Protein AF-A0A957ASY5-F1 (afdb_monomer)

Structure (mmCIF, N/CA/C/O backbone):
data_AF-A0A957ASY5-F1
#
_entry.id   AF-A0A957ASY5-F1
#
loop_
_atom_site.group_PDB
_atom_site.id
_atom_site.type_symbol
_atom_site.label_atom_id
_atom_site.label_alt_id
_atom_site.label_comp_id
_atom_site.label_asym_id
_atom_site.label_entity_id
_atom_site.label_seq_id
_atom_site.pdbx_PDB_ins_code
_atom_site.Cartn_x
_atom_site.Cartn_y
_atom_site.Cartn_z
_atom_site.occupancy
_atom_site.B_iso_or_equiv
_atom_site.auth_seq_id
_atom_site.auth_comp_id
_atom_site.auth_asym_id
_atom_site.auth_atom_id
_atom_site.pdbx_PDB_model_num
ATOM 1 N N . MET A 1 1 ? 11.772 -14.489 -46.708 1.00 61.56 1 MET A N 1
ATOM 2 C CA . MET A 1 1 ? 10.499 -14.134 -46.040 1.00 61.56 1 MET A CA 1
ATOM 3 C C . MET A 1 1 ? 10.374 -15.019 -44.809 1.00 61.56 1 MET A C 1
ATOM 5 O O . MET A 1 1 ? 10.200 -16.211 -44.987 1.00 61.56 1 MET A O 1
ATOM 9 N N . ALA A 1 2 ? 10.566 -14.486 -43.597 1.00 57.38 2 ALA A N 1
ATOM 10 C CA . ALA A 1 2 ? 10.446 -15.280 -42.366 1.00 57.38 2 ALA A CA 1
ATOM 11 C C . ALA A 1 2 ? 8.994 -15.742 -42.157 1.00 57.38 2 ALA A C 1
ATOM 13 O O . ALA A 1 2 ? 8.073 -14.936 -42.342 1.00 57.38 2 ALA A O 1
ATOM 14 N N . GLU A 1 3 ? 8.806 -17.009 -41.783 1.00 71.19 3 GLU A N 1
ATOM 15 C CA . GLU A 1 3 ? 7.491 -17.612 -41.55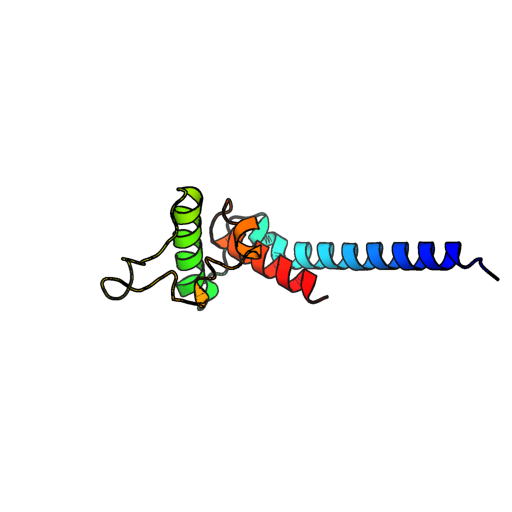1 1.00 71.19 3 GLU A CA 1
ATOM 16 C C . GLU A 1 3 ? 6.699 -16.856 -40.460 1.00 71.19 3 GLU A C 1
ATOM 18 O O . GLU A 1 3 ? 7.293 -16.319 -39.516 1.00 71.19 3 GLU A O 1
ATOM 23 N N . PRO A 1 4 ? 5.351 -16.846 -40.510 1.00 72.44 4 PRO A N 1
ATOM 24 C CA . PRO A 1 4 ? 4.508 -16.168 -39.518 1.00 72.44 4 PRO A CA 1
ATOM 25 C C . PRO A 1 4 ? 4.846 -16.531 -38.060 1.00 72.44 4 PRO A C 1
ATOM 27 O O . PRO A 1 4 ? 4.810 -15.670 -37.181 1.00 72.44 4 PRO A O 1
ATOM 30 N N . ARG A 1 5 ? 5.250 -17.785 -37.807 1.00 71.75 5 ARG A N 1
ATOM 31 C CA . ARG A 1 5 ? 5.647 -18.289 -36.480 1.00 71.75 5 ARG A CA 1
ATOM 32 C C . ARG A 1 5 ? 6.935 -17.655 -35.943 1.00 71.75 5 ARG A C 1
ATOM 34 O O . ARG A 1 5 ? 7.026 -17.395 -34.742 1.00 71.75 5 ARG A O 1
ATOM 41 N N . GLU A 1 6 ? 7.908 -17.362 -36.805 1.00 69.62 6 GLU A N 1
ATOM 42 C CA . GLU A 1 6 ? 9.171 -16.727 -36.403 1.00 69.62 6 GLU A CA 1
ATOM 43 C C . GLU A 1 6 ? 8.967 -15.261 -36.016 1.00 69.62 6 GLU A C 1
ATOM 45 O O . GLU A 1 6 ? 9.523 -14.798 -35.018 1.00 69.62 6 GLU A O 1
ATOM 50 N N . ARG A 1 7 ? 8.083 -14.550 -36.730 1.00 70.44 7 ARG A N 1
ATOM 51 C CA . ARG A 1 7 ? 7.701 -13.167 -36.400 1.00 70.44 7 ARG A CA 1
ATOM 52 C C . ARG A 1 7 ? 7.009 -13.074 -35.040 1.00 70.44 7 ARG A C 1
ATOM 54 O O . ARG A 1 7 ? 7.338 -12.194 -34.246 1.00 70.44 7 ARG A O 1
ATOM 61 N N . THR A 1 8 ? 6.103 -14.005 -34.727 1.00 73.69 8 THR A N 1
ATOM 62 C CA . THR A 1 8 ? 5.442 -14.060 -33.411 1.00 73.69 8 THR A CA 1
ATOM 63 C C . THR A 1 8 ? 6.434 -14.351 -32.283 1.00 73.69 8 THR A C 1
ATOM 65 O O . THR A 1 8 ? 6.326 -13.769 -31.204 1.00 73.69 8 THR A O 1
ATOM 68 N N . ARG A 1 9 ? 7.423 -15.225 -32.512 1.00 73.06 9 ARG A N 1
ATOM 69 C CA . ARG A 1 9 ? 8.452 -15.550 -31.513 1.00 73.06 9 ARG A CA 1
ATOM 70 C C . ARG A 1 9 ? 9.389 -14.370 -31.248 1.00 73.06 9 ARG A C 1
ATOM 72 O O . ARG A 1 9 ? 9.646 -14.067 -30.087 1.00 73.06 9 ARG A O 1
ATOM 79 N N . ALA A 1 10 ? 9.842 -13.683 -32.297 1.00 72.56 10 ALA A N 1
ATOM 80 C CA . ALA A 1 10 ? 10.682 -12.491 -32.180 1.00 72.56 10 ALA A CA 1
ATOM 81 C C . ALA A 1 10 ? 9.957 -11.332 -31.469 1.00 72.56 10 ALA A C 1
ATOM 83 O O . ALA A 1 10 ? 10.529 -10.707 -30.578 1.00 72.56 10 ALA A O 1
ATOM 84 N N . ALA A 1 11 ? 8.676 -11.098 -31.780 1.00 74.94 11 ALA A N 1
ATOM 85 C CA . ALA A 1 11 ? 7.867 -10.081 -31.104 1.00 74.94 11 ALA A CA 1
ATOM 86 C C . ALA A 1 11 ? 7.667 -10.387 -29.607 1.00 74.94 11 ALA A C 1
ATOM 88 O O . ALA A 1 11 ? 7.782 -9.498 -28.765 1.00 74.94 11 ALA A O 1
ATOM 89 N N . ARG A 1 12 ? 7.432 -11.661 -29.256 1.00 80.50 12 ARG A N 1
ATOM 90 C CA . ARG A 1 12 ? 7.343 -12.107 -27.854 1.00 80.50 12 ARG A CA 1
ATOM 91 C C . ARG A 1 12 ? 8.667 -11.944 -27.110 1.00 80.50 12 ARG A C 1
ATOM 93 O O . ARG A 1 12 ? 8.659 -11.481 -25.976 1.00 80.50 12 ARG A O 1
ATOM 100 N N . ALA A 1 13 ? 9.789 -12.285 -27.745 1.00 83.12 13 ALA A N 1
ATOM 101 C CA . ALA A 1 13 ? 11.114 -12.096 -27.159 1.00 83.12 13 ALA A CA 1
ATOM 102 C C . ALA A 1 13 ? 11.410 -10.610 -26.890 1.00 83.12 13 ALA A C 1
ATOM 104 O O . ALA A 1 13 ? 11.860 -10.271 -25.799 1.00 83.12 13 ALA A O 1
ATOM 105 N N . GLY A 1 14 ? 11.075 -9.719 -27.831 1.00 87.44 14 GLY A N 1
ATOM 106 C CA . GLY A 1 14 ? 11.182 -8.270 -27.636 1.00 87.44 14 GLY A CA 1
ATOM 107 C C . GLY A 1 14 ? 10.329 -7.764 -26.469 1.00 87.44 14 GLY A C 1
ATOM 108 O O . GLY A 1 14 ? 10.825 -7.028 -25.622 1.00 87.44 14 GLY A O 1
ATOM 109 N N . GLY A 1 15 ? 9.077 -8.222 -26.366 1.00 88.56 15 GLY A N 1
ATOM 110 C CA . GLY A 1 15 ? 8.188 -7.856 -25.258 1.00 88.56 15 GLY A CA 1
ATOM 111 C C . GLY A 1 15 ? 8.715 -8.280 -23.883 1.00 88.56 15 GLY A C 1
ATOM 112 O O . GLY A 1 15 ? 8.647 -7.504 -22.933 1.00 88.56 15 GLY A O 1
ATOM 113 N N . VAL A 1 16 ? 9.305 -9.475 -23.776 1.00 91.69 16 VAL A N 1
ATOM 114 C CA . VAL A 1 16 ? 9.924 -9.950 -22.525 1.00 91.69 16 VAL A CA 1
ATOM 115 C C . VAL A 1 16 ? 11.130 -9.094 -22.137 1.00 91.69 16 VAL A C 1
ATOM 117 O O . VAL A 1 16 ? 11.286 -8.765 -20.963 1.00 91.69 16 VAL A O 1
ATOM 120 N N . LEU A 1 17 ? 11.963 -8.700 -23.105 1.00 92.94 17 LEU A N 1
ATOM 121 C CA . LEU A 1 17 ? 13.119 -7.837 -22.846 1.00 92.94 17 LEU A CA 1
ATOM 122 C C . LEU A 1 17 ? 12.696 -6.454 -22.344 1.00 92.94 17 LEU A C 1
ATOM 124 O O . LEU A 1 17 ? 13.266 -5.968 -21.371 1.00 92.94 17 LEU A O 1
ATOM 128 N N . VAL A 1 18 ? 11.676 -5.851 -22.962 1.00 92.44 18 VAL A N 1
ATOM 129 C CA . VAL A 1 18 ? 11.12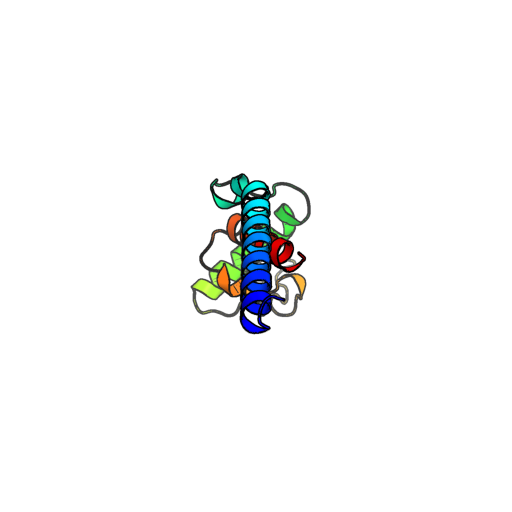9 -4.559 -22.520 1.00 92.44 18 VAL A CA 1
ATOM 130 C C . VAL A 1 18 ? 10.551 -4.681 -21.113 1.00 92.44 18 VAL A C 1
ATOM 132 O O . VAL A 1 18 ? 10.943 -3.927 -20.228 1.00 92.44 18 VAL A O 1
ATOM 135 N N . ALA A 1 19 ? 9.698 -5.679 -20.863 1.00 92.19 19 ALA A N 1
ATOM 136 C CA . ALA A 1 19 ? 9.128 -5.903 -19.537 1.00 92.19 19 ALA A CA 1
ATOM 137 C C . ALA A 1 19 ? 10.217 -6.100 -18.467 1.00 92.19 19 ALA A C 1
ATOM 139 O O . ALA A 1 19 ? 10.125 -5.525 -17.383 1.00 92.19 19 ALA A O 1
ATOM 140 N N . GLY A 1 20 ? 11.269 -6.864 -18.782 1.00 93.12 20 GLY A N 1
ATOM 141 C CA . GLY A 1 20 ? 12.418 -7.071 -17.901 1.00 93.12 20 GLY A CA 1
ATOM 142 C C . GLY A 1 20 ? 13.212 -5.790 -17.636 1.00 93.12 20 GLY A C 1
ATOM 143 O O . GLY A 1 20 ? 13.576 -5.523 -16.490 1.00 93.12 20 GLY A O 1
ATOM 144 N N . ALA A 1 21 ? 13.432 -4.964 -18.661 1.00 92.94 21 ALA A N 1
ATOM 145 C CA . ALA A 1 21 ? 14.087 -3.667 -18.515 1.00 92.94 21 ALA A CA 1
ATOM 146 C C . ALA A 1 21 ? 13.285 -2.719 -17.607 1.00 92.94 21 ALA A C 1
ATOM 148 O O . ALA A 1 21 ? 13.873 -2.042 -16.765 1.00 92.94 21 ALA A O 1
ATOM 149 N N . LEU A 1 22 ? 11.952 -2.724 -17.710 1.00 94.06 22 LEU A N 1
ATOM 150 C CA . LEU A 1 22 ? 11.075 -1.931 -16.844 1.00 94.06 22 LEU A CA 1
ATOM 151 C C . LEU A 1 22 ? 11.103 -2.408 -15.393 1.00 94.06 22 LEU A C 1
ATOM 153 O O . LEU A 1 22 ? 11.194 -1.586 -14.483 1.00 94.06 22 LEU A O 1
ATOM 157 N N . VAL A 1 23 ? 11.087 -3.727 -15.154 1.00 94.00 23 VAL A N 1
ATOM 158 C CA . VAL A 1 23 ? 11.265 -4.270 -13.795 1.00 94.00 23 VAL A CA 1
ATOM 159 C C . VAL A 1 23 ? 12.599 -3.804 -13.221 1.00 94.00 23 VAL A C 1
ATOM 161 O O . VAL A 1 23 ? 12.648 -3.325 -12.089 1.00 94.00 23 VAL A O 1
ATOM 164 N N . LEU A 1 24 ? 13.680 -3.908 -14.000 1.00 93.81 24 LEU A N 1
ATOM 165 C CA . LEU A 1 24 ? 15.002 -3.469 -13.564 1.00 93.81 24 LEU A CA 1
ATOM 166 C C . LEU A 1 24 ? 15.018 -1.969 -13.250 1.00 93.81 24 LEU A C 1
ATOM 168 O O . LEU A 1 24 ? 15.544 -1.583 -12.211 1.00 93.81 24 LEU A O 1
ATOM 172 N N . ALA A 1 25 ? 14.408 -1.134 -14.093 1.00 93.38 25 ALA A N 1
ATOM 173 C CA . ALA A 1 25 ? 14.298 0.302 -13.855 1.00 93.38 25 ALA A CA 1
ATOM 174 C C . ALA A 1 25 ? 13.553 0.606 -12.545 1.00 93.38 25 ALA A C 1
ATOM 176 O O . ALA A 1 25 ? 14.046 1.375 -11.720 1.00 93.38 25 ALA A O 1
ATOM 177 N N . VAL A 1 26 ? 12.420 -0.056 -12.292 1.00 93.44 26 VAL A N 1
ATOM 178 C CA . VAL A 1 26 ? 11.677 0.081 -11.031 1.00 93.44 26 VAL A CA 1
ATOM 179 C C . VAL A 1 26 ? 12.524 -0.350 -9.837 1.00 93.44 26 VAL A C 1
ATOM 181 O O . VAL A 1 26 ? 12.595 0.375 -8.844 1.00 93.44 26 VAL A O 1
ATOM 184 N N . LEU A 1 27 ? 13.214 -1.489 -9.925 1.00 93.19 27 LEU A N 1
ATOM 185 C CA . LEU A 1 27 ? 14.109 -1.934 -8.859 1.00 93.19 27 LEU A CA 1
ATOM 186 C C . LEU A 1 27 ? 15.231 -0.919 -8.621 1.00 93.19 27 LEU A C 1
ATOM 188 O O . LEU A 1 27 ? 15.495 -0.592 -7.472 1.00 93.19 27 LEU A O 1
ATOM 192 N N . LEU A 1 28 ? 15.837 -0.357 -9.669 1.00 94.25 28 LEU A N 1
ATOM 193 C CA . LEU A 1 28 ? 16.882 0.667 -9.558 1.00 94.25 28 LEU A CA 1
ATOM 194 C C . LEU A 1 28 ? 16.386 1.985 -8.951 1.00 94.25 28 LEU A C 1
ATOM 196 O O . LEU A 1 28 ? 17.159 2.669 -8.287 1.00 94.25 28 LEU A O 1
ATOM 200 N N . VAL A 1 29 ? 15.118 2.349 -9.135 1.00 93.19 29 VAL A N 1
ATOM 201 C CA . VAL A 1 29 ? 14.532 3.540 -8.499 1.00 93.19 29 VAL A CA 1
ATOM 202 C C . VAL A 1 29 ? 14.202 3.262 -7.030 1.00 93.19 29 VAL A C 1
ATOM 204 O O . VAL A 1 29 ? 14.529 4.056 -6.146 1.00 93.19 29 VAL A O 1
ATOM 207 N N . PHE A 1 30 ? 13.596 2.109 -6.742 1.00 93.19 30 PHE A N 1
ATOM 208 C CA . PHE A 1 30 ? 13.053 1.791 -5.420 1.00 93.19 30 PHE A CA 1
ATOM 209 C C . PHE A 1 30 ? 13.985 0.956 -4.527 1.00 93.19 30 PHE A C 1
ATOM 211 O O . PHE A 1 30 ? 13.631 0.705 -3.373 1.00 93.19 30 PHE A O 1
ATOM 218 N N . TRP A 1 31 ? 15.184 0.561 -4.980 1.00 94.25 31 TRP A N 1
ATOM 219 C CA . TRP A 1 31 ? 16.063 -0.364 -4.240 1.00 94.25 31 TRP A CA 1
ATOM 220 C C . TRP A 1 31 ? 16.342 0.092 -2.810 1.00 94.25 31 TRP A C 1
ATOM 222 O O . TRP A 1 31 ? 16.316 -0.723 -1.892 1.00 94.25 31 TRP A O 1
ATOM 232 N N . ARG A 1 32 ? 16.554 1.398 -2.585 1.00 92.31 32 ARG A N 1
ATOM 233 C CA . ARG A 1 32 ? 16.806 1.928 -1.237 1.00 92.31 32 ARG A CA 1
ATOM 234 C C . ARG A 1 32 ? 15.598 1.730 -0.332 1.00 92.31 32 ARG A C 1
ATOM 236 O O . ARG A 1 32 ? 15.785 1.421 0.835 1.00 92.31 32 ARG A O 1
ATOM 243 N N . LEU A 1 33 ? 14.380 1.894 -0.837 1.00 91.06 33 LEU A N 1
ATOM 244 C CA . LEU A 1 33 ? 13.167 1.729 -0.036 1.00 91.06 33 LEU A CA 1
ATOM 245 C C . LEU A 1 33 ? 12.815 0.253 0.184 1.00 91.06 33 LEU A C 1
ATOM 247 O O . LEU A 1 33 ? 12.285 -0.100 1.231 1.00 91.06 33 LEU A O 1
ATOM 251 N N . LEU A 1 34 ? 13.122 -0.613 -0.783 1.00 90.12 34 LEU A N 1
ATOM 252 C CA . LEU A 1 34 ? 12.814 -2.043 -0.706 1.00 90.12 34 LEU A CA 1
ATOM 253 C C . LEU A 1 34 ? 13.839 -2.817 0.138 1.00 90.12 34 LEU A C 1
ATOM 255 O O . LEU A 1 34 ? 13.465 -3.636 0.980 1.00 90.12 34 LEU A O 1
ATOM 259 N N . LEU A 1 35 ? 15.131 -2.545 -0.068 1.00 90.94 35 LEU A N 1
ATOM 260 C CA . LEU A 1 35 ? 16.235 -3.315 0.517 1.00 90.94 35 LEU A CA 1
ATOM 261 C C . LEU A 1 35 ? 16.775 -2.729 1.825 1.00 90.94 35 LEU A C 1
ATOM 263 O O . LEU A 1 35 ? 17.502 -3.413 2.539 1.00 90.94 35 LEU A O 1
ATOM 267 N N . THR A 1 36 ? 16.416 -1.493 2.177 1.00 90.19 36 THR A N 1
ATOM 268 C CA . THR A 1 36 ? 16.798 -0.890 3.465 1.00 90.19 36 THR A CA 1
ATOM 269 C C . THR A 1 36 ? 15.563 -0.575 4.310 1.00 90.19 36 THR A C 1
ATOM 271 O O . THR A 1 36 ? 14.433 -0.723 3.855 1.00 90.19 36 THR A O 1
ATOM 274 N N . ASN A 1 37 ? 15.755 -0.140 5.557 1.00 87.00 37 ASN A N 1
ATOM 275 C CA . ASN A 1 37 ? 14.660 0.308 6.432 1.00 87.00 37 ASN A CA 1
ATOM 276 C C . ASN A 1 37 ? 14.305 1.793 6.234 1.00 87.00 37 ASN A C 1
ATOM 278 O O . ASN A 1 37 ? 13.817 2.452 7.149 1.00 87.00 37 ASN A O 1
ATOM 282 N N . ARG A 1 38 ? 14.572 2.344 5.046 1.00 88.56 38 ARG A N 1
ATOM 283 C CA . ARG A 1 38 ? 14.189 3.714 4.704 1.00 88.56 38 ARG A CA 1
ATOM 284 C C . ARG A 1 38 ? 12.717 3.776 4.325 1.00 88.56 38 ARG A C 1
ATOM 286 O O . ARG A 1 38 ? 12.184 2.873 3.687 1.00 88.56 38 ARG A O 1
ATOM 293 N N . VAL A 1 39 ? 12.094 4.893 4.667 1.00 88.44 39 VAL A N 1
ATOM 294 C CA . VAL A 1 39 ? 10.722 5.225 4.286 1.00 88.44 39 VAL A CA 1
ATOM 295 C C . VAL A 1 39 ? 10.709 6.581 3.590 1.00 88.44 39 VAL A C 1
ATOM 297 O O . VAL A 1 39 ? 11.651 7.365 3.732 1.00 88.44 39 VAL A O 1
ATOM 300 N N . LEU A 1 40 ? 9.649 6.865 2.834 1.00 86.81 40 LEU A N 1
ATOM 301 C CA . LEU A 1 40 ? 9.391 8.224 2.361 1.00 86.81 40 LEU A CA 1
ATOM 302 C C . LEU A 1 40 ? 9.057 9.076 3.587 1.00 86.81 40 LEU A C 1
ATOM 304 O O . LEU A 1 40 ? 7.981 8.927 4.150 1.00 86.81 40 LEU A O 1
ATOM 308 N N . ALA A 1 41 ? 10.005 9.903 4.026 1.00 87.12 41 ALA A N 1
ATOM 309 C CA . ALA A 1 41 ? 9.951 10.616 5.306 1.00 87.12 41 ALA A CA 1
ATOM 310 C C . ALA A 1 41 ? 9.379 12.044 5.203 1.00 87.12 41 ALA A C 1
ATOM 312 O O . ALA A 1 41 ? 9.610 12.865 6.083 1.00 87.12 41 ALA A O 1
ATOM 313 N N . THR A 1 42 ? 8.673 12.370 4.118 1.00 90.00 42 THR A N 1
ATOM 314 C CA . THR A 1 42 ? 8.125 13.714 3.886 1.00 90.00 42 THR A CA 1
ATOM 315 C C . THR A 1 42 ? 6.686 13.663 3.376 1.00 90.00 42 THR A C 1
ATOM 317 O O . THR A 1 42 ? 6.267 12.658 2.793 1.00 90.00 42 THR A O 1
ATOM 320 N N . GLY A 1 43 ? 5.947 14.751 3.605 1.00 93.44 43 GLY A N 1
ATOM 321 C CA . GLY A 1 43 ? 4.566 14.948 3.162 1.00 93.44 43 GLY A CA 1
ATOM 322 C C . GLY A 1 43 ? 3.592 13.858 3.618 1.00 93.44 43 GLY A C 1
ATOM 323 O O . GLY A 1 43 ? 3.813 13.159 4.612 1.00 93.44 43 GLY A O 1
ATOM 324 N N . ASP A 1 44 ? 2.524 13.685 2.840 1.00 93.69 44 ASP A N 1
ATOM 325 C CA . ASP A 1 44 ? 1.453 12.728 3.139 1.00 93.69 44 ASP A CA 1
ATOM 326 C C . ASP A 1 44 ? 1.937 11.279 3.115 1.00 93.69 44 ASP A C 1
ATOM 328 O O . ASP A 1 44 ? 1.409 10.438 3.841 1.00 93.69 44 ASP A O 1
ATOM 332 N N . ALA A 1 45 ? 2.967 10.967 2.320 1.00 91.62 45 ALA A N 1
ATOM 333 C CA . ALA A 1 45 ? 3.552 9.628 2.278 1.00 91.62 45 ALA A CA 1
ATOM 334 C C . ALA A 1 45 ? 3.985 9.169 3.679 1.00 91.62 45 ALA A C 1
ATOM 336 O O . ALA A 1 45 ? 3.693 8.041 4.086 1.00 91.62 45 ALA A O 1
ATOM 337 N N . PHE A 1 46 ? 4.618 10.068 4.435 1.00 93.50 46 PHE A N 1
ATOM 338 C CA . PHE A 1 46 ? 5.012 9.809 5.812 1.00 93.50 46 PHE A CA 1
ATOM 339 C C . PHE A 1 46 ? 3.858 10.010 6.794 1.00 93.50 46 PHE A C 1
ATOM 341 O O . PHE A 1 46 ? 3.530 9.102 7.553 1.00 93.50 46 PHE A O 1
ATOM 348 N N . ALA A 1 47 ? 3.239 11.193 6.776 1.00 94.06 47 ALA A N 1
ATOM 349 C CA . ALA A 1 47 ? 2.328 11.626 7.832 1.00 94.06 47 ALA A CA 1
ATOM 350 C C . ALA A 1 47 ? 0.958 10.933 7.781 1.00 94.06 47 ALA A C 1
ATOM 352 O O . ALA A 1 47 ? 0.309 10.776 8.812 1.00 94.06 47 ALA A O 1
ATOM 353 N N . TYR A 1 48 ? 0.525 10.507 6.594 1.00 94.62 48 TYR A N 1
ATOM 354 C CA . TYR A 1 48 ? -0.810 9.966 6.372 1.00 94.62 48 TYR A CA 1
ATOM 355 C C . TYR A 1 48 ? -0.769 8.505 5.917 1.00 94.62 48 TYR A C 1
ATOM 357 O O . TYR A 1 48 ? -1.286 7.617 6.596 1.00 94.62 48 TYR A O 1
ATOM 365 N N . PHE A 1 49 ? -0.099 8.218 4.800 1.00 95.62 49 PHE A N 1
ATOM 366 C CA . PHE A 1 49 ? -0.148 6.896 4.179 1.00 95.62 49 PHE A CA 1
ATOM 367 C C . PHE A 1 49 ? 0.636 5.837 4.949 1.00 95.62 49 PHE A C 1
ATOM 369 O O . PHE A 1 49 ? 0.188 4.695 5.012 1.00 95.62 49 PHE A O 1
ATOM 376 N N . THR A 1 50 ? 1.779 6.180 5.550 1.00 95.44 50 THR A N 1
ATOM 37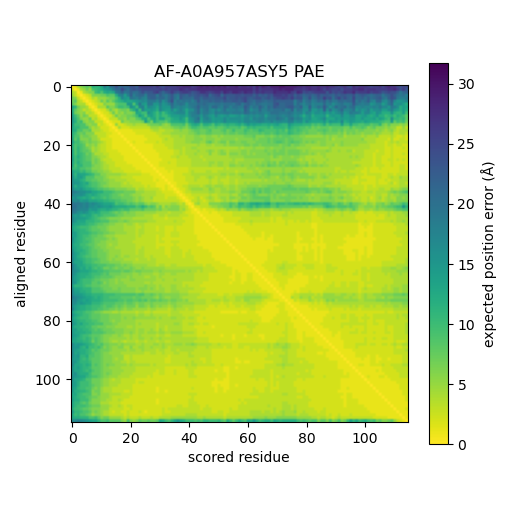7 C CA . THR A 1 50 ? 2.562 5.218 6.343 1.00 95.44 50 THR A CA 1
ATOM 378 C C . THR A 1 50 ? 1.777 4.684 7.549 1.00 95.44 50 THR A C 1
ATOM 380 O O . THR A 1 50 ? 1.621 3.463 7.625 1.00 95.44 50 THR A O 1
ATOM 383 N N . PRO A 1 51 ? 1.217 5.516 8.453 1.00 95.38 51 PRO A N 1
ATOM 384 C CA . PRO A 1 51 ? 0.430 5.002 9.576 1.00 95.38 51 PRO A CA 1
ATOM 385 C C . PRO A 1 51 ? -0.872 4.319 9.128 1.00 95.38 51 PRO A C 1
ATOM 387 O O . PRO A 1 51 ? -1.244 3.296 9.700 1.00 95.38 51 PRO A O 1
ATOM 390 N N . TYR A 1 52 ? -1.534 4.806 8.070 1.00 96.44 52 TYR A N 1
ATOM 391 C CA . TYR A 1 52 ? -2.711 4.131 7.503 1.00 96.44 52 TYR A CA 1
ATOM 392 C C . TYR A 1 52 ? -2.372 2.736 6.983 1.00 96.44 52 TYR A C 1
ATOM 394 O O . TYR A 1 52 ? -3.089 1.770 7.255 1.00 96.44 52 TYR A O 1
ATOM 402 N N . ARG A 1 53 ? -1.267 2.616 6.240 1.00 96.62 53 ARG A N 1
ATOM 403 C CA . ARG A 1 53 ? -0.800 1.336 5.715 1.00 96.62 53 ARG A CA 1
ATOM 404 C C . ARG A 1 53 ? -0.409 0.400 6.849 1.00 96.62 53 ARG A C 1
ATOM 406 O O . ARG A 1 53 ? -0.731 -0.781 6.773 1.00 96.62 53 ARG A O 1
ATOM 413 N N . ASP A 1 54 ? 0.234 0.913 7.892 1.00 96.44 54 ASP A N 1
ATOM 414 C CA . ASP A 1 54 ? 0.607 0.113 9.052 1.00 96.44 54 ASP A CA 1
ATOM 415 C C . ASP A 1 54 ? -0.621 -0.446 9.780 1.00 96.44 54 ASP A C 1
ATOM 417 O O . ASP A 1 54 ? -0.728 -1.661 9.953 1.00 96.44 54 ASP A O 1
ATOM 421 N N . PHE A 1 55 ? -1.600 0.407 10.095 1.00 97.62 55 PHE A N 1
ATOM 422 C CA . PHE A 1 55 ? -2.852 -0.004 10.732 1.00 97.62 55 PHE A CA 1
ATOM 423 C C . PHE A 1 55 ? -3.617 -1.039 9.896 1.00 97.62 55 PHE A C 1
ATOM 425 O O . PHE A 1 55 ? -4.004 -2.092 10.409 1.00 97.62 55 PHE A O 1
ATOM 432 N N . ALA A 1 56 ? -3.775 -0.789 8.591 1.00 97.25 56 ALA A N 1
ATOM 433 C CA . ALA A 1 56 ? -4.432 -1.722 7.680 1.00 97.25 56 ALA A CA 1
ATOM 434 C C . ALA A 1 56 ? -3.701 -3.072 7.627 1.00 97.25 56 ALA A C 1
ATOM 436 O O . ALA A 1 56 ? -4.326 -4.122 7.769 1.00 97.25 56 ALA A O 1
ATOM 437 N N . ASN A 1 57 ? -2.372 -3.058 7.473 1.00 97.12 57 ASN A N 1
ATOM 438 C CA . ASN A 1 57 ? -1.571 -4.277 7.396 1.00 97.12 57 ASN A CA 1
ATOM 439 C C . ASN A 1 57 ? -1.618 -5.066 8.707 1.00 97.12 57 ASN A C 1
ATOM 441 O O . ASN A 1 57 ? -1.634 -6.292 8.677 1.00 97.12 57 ASN A O 1
ATOM 445 N N . GLN A 1 58 ? -1.611 -4.401 9.864 1.00 97.06 58 GLN A N 1
ATOM 446 C CA . GLN A 1 58 ? -1.754 -5.067 11.161 1.00 97.06 58 GLN A CA 1
ATOM 447 C C . GLN A 1 58 ? -3.128 -5.739 11.302 1.00 97.06 58 GLN A C 1
ATOM 449 O O . GLN A 1 58 ? -3.194 -6.925 11.628 1.00 97.06 58 GLN A O 1
ATOM 454 N N . ALA A 1 59 ? -4.214 -5.026 10.988 1.00 96.75 59 ALA A N 1
ATOM 455 C CA . ALA A 1 59 ? -5.565 -5.579 11.041 1.00 96.75 59 ALA A CA 1
ATOM 456 C C . ALA A 1 59 ? -5.723 -6.788 10.104 1.00 96.75 59 ALA A C 1
ATOM 458 O O . ALA A 1 59 ? -6.118 -7.865 10.556 1.00 96.75 59 ALA A O 1
ATOM 459 N N . LEU A 1 60 ? -5.315 -6.651 8.838 1.00 96.19 60 LEU A N 1
ATOM 460 C CA . LEU A 1 60 ? -5.421 -7.715 7.837 1.00 96.19 60 LEU A CA 1
ATOM 461 C C . LEU A 1 60 ? -4.572 -8.941 8.202 1.00 96.19 60 LEU A C 1
ATOM 463 O O . LEU A 1 60 ? -5.054 -10.066 8.094 1.00 96.19 60 LEU A O 1
ATOM 467 N 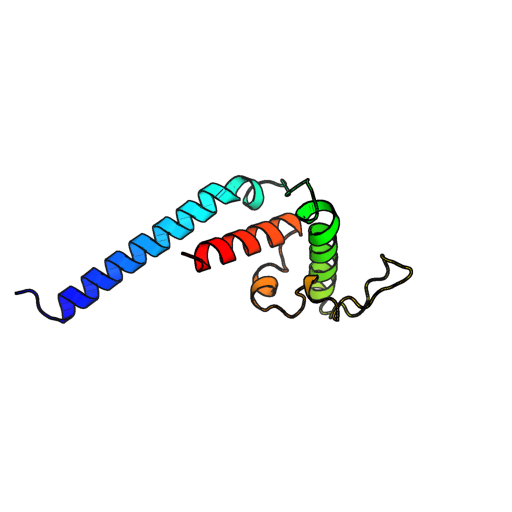N . ARG A 1 61 ? -3.347 -8.748 8.717 1.00 96.25 61 ARG A N 1
ATOM 468 C CA . ARG A 1 61 ? -2.512 -9.855 9.230 1.00 96.25 61 ARG A CA 1
ATOM 469 C C . ARG A 1 61 ? -3.151 -10.581 10.412 1.00 96.25 61 ARG A C 1
ATOM 471 O O . ARG A 1 61 ? -2.918 -11.770 10.581 1.00 96.25 61 ARG A O 1
ATOM 478 N N . SER A 1 62 ? -3.966 -9.888 11.206 1.00 96.88 62 SER A N 1
ATOM 479 C CA . SER A 1 62 ? -4.736 -10.491 12.301 1.00 96.88 62 SER A CA 1
ATOM 480 C C . SER A 1 62 ? -6.051 -11.150 11.854 1.00 96.88 62 SER A C 1
ATOM 482 O O . SER A 1 62 ? -6.835 -11.571 12.701 1.00 96.88 62 SER A O 1
ATOM 484 N N . GLY A 1 63 ? -6.323 -11.217 10.544 1.00 95.81 63 GLY A N 1
ATOM 485 C CA . GLY A 1 63 ? -7.579 -11.744 10.000 1.00 95.81 63 GLY A CA 1
ATOM 486 C C . GLY A 1 63 ? -8.785 -10.833 10.243 1.00 95.81 63 GLY A C 1
ATOM 487 O O . GLY A 1 63 ? -9.924 -11.287 10.176 1.00 95.81 63 GLY A O 1
ATOM 488 N N . LYS A 1 64 ? -8.555 -9.550 10.550 1.00 96.62 64 LYS A N 1
ATOM 489 C CA . LYS A 1 64 ? -9.605 -8.566 10.827 1.00 96.62 64 LYS A CA 1
ATOM 490 C C . LYS A 1 64 ? -9.712 -7.562 9.692 1.00 96.62 64 LYS A C 1
ATOM 492 O O . LYS A 1 64 ? -8.709 -7.050 9.198 1.00 96.62 64 LYS A O 1
ATOM 497 N N . LEU A 1 65 ? -10.944 -7.218 9.334 1.00 96.81 65 LEU A N 1
ATOM 498 C CA . LEU A 1 65 ? -11.202 -6.109 8.425 1.00 96.81 65 LEU A CA 1
ATOM 499 C C . LEU A 1 65 ? -11.174 -4.788 9.224 1.00 96.81 65 LEU A C 1
ATOM 501 O O . LEU A 1 65 ? -11.931 -4.659 10.190 1.00 96.81 65 LEU A O 1
ATOM 505 N N . PRO A 1 66 ? -10.314 -3.810 8.881 1.00 97.00 66 PRO A N 1
ATOM 506 C CA . PRO A 1 66 ? -10.214 -2.554 9.622 1.00 97.00 66 PRO A CA 1
ATOM 507 C C . PRO A 1 66 ? -11.397 -1.631 9.298 1.00 97.00 66 PRO A C 1
ATOM 509 O O . PRO A 1 66 ? -11.348 -0.832 8.367 1.00 97.00 66 PRO A O 1
ATOM 512 N N . LEU A 1 67 ? -12.480 -1.743 10.068 1.00 97.62 67 LEU A N 1
ATOM 513 C CA . LEU A 1 67 ? -13.691 -0.937 9.865 1.00 97.62 67 LEU A CA 1
ATOM 514 C C . LEU A 1 67 ? -13.547 0.492 10.404 1.00 97.62 67 LEU A C 1
ATOM 516 O O . LEU A 1 67 ? -13.984 1.446 9.762 1.00 97.62 67 LEU A O 1
ATOM 520 N N . TRP A 1 68 ? -12.915 0.637 11.568 1.00 97.44 68 TRP A N 1
ATOM 521 C CA . TRP A 1 68 ? -12.860 1.875 12.343 1.00 97.44 68 TRP A CA 1
ATOM 522 C C . TRP A 1 68 ? -11.424 2.198 12.749 1.00 97.44 68 TRP A C 1
ATOM 524 O O . TRP A 1 68 ? -10.709 1.318 13.226 1.00 97.44 68 TRP A O 1
ATOM 534 N N . ASN A 1 69 ? -11.008 3.452 12.573 1.00 97.00 69 ASN A N 1
ATOM 535 C CA . ASN A 1 69 ? -9.715 3.954 13.018 1.00 97.00 69 ASN A CA 1
ATOM 536 C C . ASN A 1 69 ? -9.899 4.711 14.340 1.00 97.00 69 ASN A C 1
ATOM 538 O O . ASN A 1 69 ? -10.454 5.807 14.321 1.00 97.00 69 ASN A O 1
ATOM 542 N N . PRO A 1 70 ? -9.428 4.174 15.478 1.00 96.62 70 PRO A N 1
ATOM 543 C CA . PRO A 1 70 ? -9.600 4.815 16.780 1.00 96.62 70 PRO A CA 1
ATOM 544 C C . PRO A 1 70 ? -8.627 5.982 17.023 1.00 96.62 70 PRO A C 1
ATOM 546 O O . PRO A 1 70 ? -8.768 6.692 18.013 1.00 96.62 70 PRO A O 1
ATOM 549 N N . PHE A 1 71 ? -7.626 6.178 16.160 1.00 95.50 71 PHE A N 1
ATOM 550 C CA . PHE A 1 71 ? -6.509 7.095 16.409 1.00 95.50 71 PHE A CA 1
ATOM 551 C C . PHE A 1 71 ? -6.756 8.529 15.932 1.00 95.50 71 PHE A C 1
ATOM 553 O O . PHE A 1 71 ? -5.957 9.414 16.228 1.00 95.50 71 PHE A O 1
ATOM 560 N N . LEU A 1 72 ? -7.832 8.778 15.184 1.00 93.12 72 LEU A N 1
ATOM 561 C CA . LEU A 1 72 ? -8.137 10.090 14.612 1.00 93.12 72 LEU A CA 1
ATOM 562 C C . LEU A 1 72 ? -9.534 10.536 15.013 1.00 93.12 72 LEU A C 1
ATOM 564 O O . LEU A 1 72 ? -10.471 9.759 14.888 1.00 93.12 72 LEU A O 1
ATOM 568 N N . PHE A 1 73 ? -9.674 11.796 15.432 1.00 93.38 73 PHE A N 1
ATOM 569 C CA . PHE A 1 73 ? -10.968 12.449 15.680 1.00 93.38 73 PHE A CA 1
ATOM 570 C C . PHE A 1 73 ? -11.900 11.691 16.644 1.00 93.38 73 PHE A C 1
ATOM 572 O O . PHE A 1 73 ? -13.104 11.651 16.427 1.00 93.38 73 PHE A O 1
ATOM 579 N N . LEU A 1 74 ? -11.347 11.077 17.701 1.00 95.12 74 LEU A N 1
ATOM 580 C CA . LEU A 1 74 ? -12.076 10.176 18.618 1.00 95.12 74 LEU A CA 1
ATOM 581 C C . LEU A 1 74 ? -12.665 8.925 17.937 1.00 95.12 74 LEU A C 1
ATOM 583 O O . LEU A 1 74 ? -13.483 8.214 18.517 1.00 95.12 74 LEU A O 1
ATOM 587 N N . GLY A 1 75 ? -12.225 8.634 16.717 1.00 96.06 75 GLY A N 1
ATOM 588 C CA . GLY A 1 75 ? -12.727 7.566 15.881 1.00 96.06 75 GLY A CA 1
ATOM 589 C C . GLY A 1 75 ? -13.147 8.064 14.501 1.00 96.06 75 GLY A C 1
ATOM 590 O O . GLY A 1 75 ? -13.852 9.063 14.379 1.00 96.06 75 GLY A O 1
ATOM 591 N N . SER A 1 76 ? -12.768 7.337 13.452 1.00 97.06 76 SER A N 1
ATOM 592 C CA . SER A 1 76 ? -13.261 7.601 12.100 1.00 97.06 76 SER A CA 1
ATOM 593 C C . SER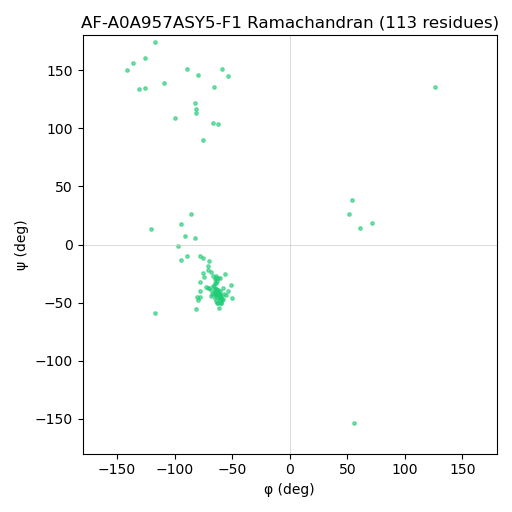 A 1 76 ? -13.535 6.323 11.293 1.00 97.06 76 SER A C 1
ATOM 595 O O . SER A 1 76 ? -12.867 5.302 11.500 1.00 97.06 76 SER A O 1
ATOM 597 N N . PRO A 1 77 ? -14.497 6.350 10.347 1.00 97.19 77 PRO A N 1
ATOM 598 C CA . PRO A 1 77 ? -14.742 5.239 9.428 1.00 97.19 77 PRO A CA 1
ATOM 599 C C . PRO A 1 77 ? -13.517 4.961 8.539 1.00 97.19 77 PRO A C 1
ATOM 601 O O . PRO A 1 77 ? -13.257 5.679 7.575 1.00 97.19 77 PRO A O 1
ATOM 604 N N . PHE A 1 78 ? -12.755 3.905 8.838 1.00 97.69 78 PHE A N 1
ATOM 605 C CA . PHE A 1 78 ? -11.519 3.596 8.113 1.00 97.69 78 PHE A CA 1
ATOM 606 C C . PHE A 1 78 ? -11.791 2.897 6.785 1.00 97.69 78 PHE A C 1
ATOM 608 O O . PHE A 1 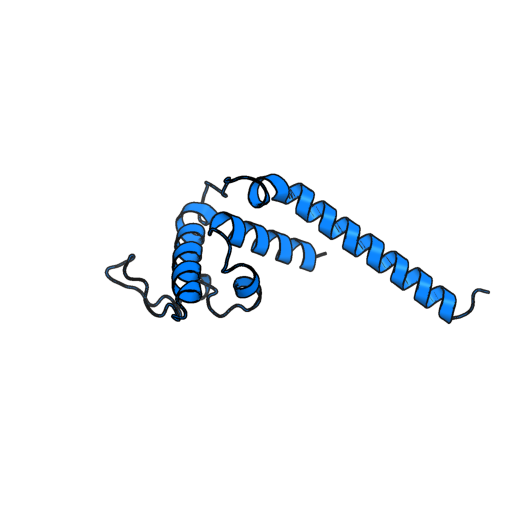78 ? -11.272 3.316 5.756 1.00 97.69 78 PHE A O 1
ATOM 615 N N . LEU A 1 79 ? -12.649 1.872 6.787 1.00 97.44 79 LEU A N 1
ATOM 616 C CA . LEU A 1 79 ? -12.982 1.133 5.566 1.00 97.44 79 LEU A CA 1
ATOM 617 C C . LEU A 1 79 ? -13.707 2.013 4.537 1.00 97.44 79 LEU A C 1
ATOM 619 O O . LEU A 1 79 ? -13.526 1.838 3.337 1.00 97.44 79 LEU A O 1
ATOM 623 N N . ALA A 1 80 ? -14.506 2.972 5.011 1.00 96.75 80 ALA A N 1
ATOM 624 C CA . ALA A 1 80 ? -15.200 3.928 4.154 1.00 96.75 80 ALA A CA 1
ATOM 625 C C . ALA A 1 80 ? -14.269 5.020 3.594 1.00 96.75 80 ALA A C 1
ATOM 627 O O . ALA A 1 80 ? -14.669 5.756 2.696 1.00 96.75 80 ALA A O 1
ATOM 628 N N . ASN A 1 81 ? -13.035 5.134 4.098 1.00 96.25 81 ASN A N 1
ATOM 629 C CA . ASN A 1 81 ? -12.049 6.063 3.569 1.00 96.25 81 ASN A CA 1
ATOM 630 C C . ASN A 1 81 ? -11.370 5.447 2.329 1.00 96.25 81 ASN A C 1
ATOM 632 O O . ASN A 1 81 ? -10.595 4.494 2.478 1.00 96.25 81 ASN A O 1
ATOM 636 N N . PRO A 1 82 ? -11.576 5.994 1.115 1.00 94.75 82 PRO A N 1
ATOM 637 C CA . PRO A 1 82 ? -10.999 5.434 -0.107 1.00 94.75 82 PRO A CA 1
ATOM 638 C C . PRO A 1 82 ? -9.465 5.486 -0.121 1.00 94.75 82 PRO A C 1
ATOM 640 O O . PRO A 1 82 ? -8.828 4.622 -0.720 1.00 94.75 82 PRO A O 1
ATOM 643 N N . GLN A 1 83 ? -8.851 6.442 0.584 1.00 94.81 83 GLN A N 1
ATOM 644 C CA . GLN A 1 83 ? -7.392 6.555 0.660 1.00 94.81 83 GLN A CA 1
ATOM 645 C C . GLN A 1 83 ? -6.753 5.4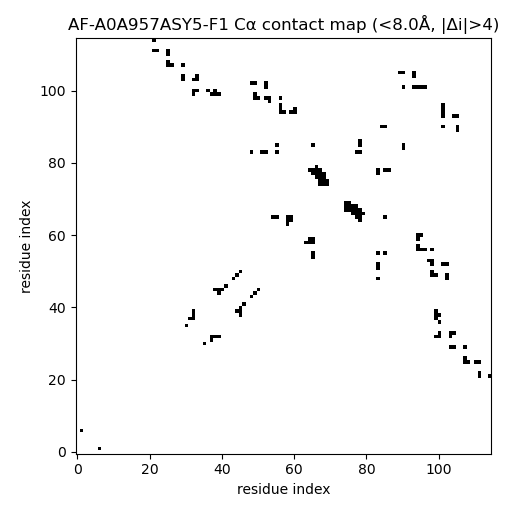40 1.499 1.00 94.81 83 GLN A C 1
ATOM 647 O O . GLN A 1 83 ? -5.558 5.184 1.358 1.00 94.81 83 GLN A O 1
ATOM 652 N N . SER A 1 84 ? -7.529 4.747 2.345 1.00 95.25 84 SER A N 1
ATOM 653 C CA . SER A 1 84 ? -7.042 3.574 3.085 1.00 95.25 84 SER A CA 1
ATOM 654 C C . SER A 1 84 ? -6.713 2.398 2.159 1.00 95.25 84 SER A C 1
ATOM 656 O O . SER A 1 84 ? -5.850 1.578 2.483 1.00 95.25 84 SER A O 1
ATOM 658 N N . ALA A 1 85 ? -7.385 2.334 1.000 1.00 95.31 85 ALA A N 1
ATOM 659 C CA . ALA A 1 85 ? -7.242 1.302 -0.021 1.00 95.31 85 ALA A CA 1
ATOM 660 C C . ALA A 1 85 ? -7.353 -0.142 0.514 1.00 95.31 85 ALA A C 1
ATOM 662 O O . ALA A 1 85 ? -6.820 -1.067 -0.091 1.00 95.31 85 ALA A O 1
ATOM 663 N N . VAL A 1 86 ? -8.066 -0.362 1.626 1.00 96.31 86 VAL A N 1
ATOM 664 C CA . VAL A 1 86 ? -8.155 -1.680 2.288 1.00 96.31 86 VAL A CA 1
ATOM 665 C C . VAL A 1 86 ? -8.704 -2.760 1.359 1.00 96.31 86 VAL A C 1
ATOM 667 O O . VAL A 1 86 ? -8.237 -3.892 1.399 1.00 96.31 86 VAL A O 1
ATOM 670 N N . LEU A 1 87 ? -9.677 -2.423 0.510 1.00 96.00 87 LEU A N 1
ATOM 671 C CA . LEU A 1 87 ? -10.292 -3.356 -0.442 1.00 96.00 87 LEU A CA 1
ATOM 672 C C . LEU A 1 87 ? -9.589 -3.377 -1.807 1.00 96.00 87 LEU A C 1
ATOM 674 O O . LEU A 1 87 ? -10.083 -3.998 -2.744 1.00 96.00 87 LEU A O 1
ATOM 678 N N . TYR A 1 88 ? -8.450 -2.694 -1.947 1.00 94.94 88 TYR A N 1
ATOM 679 C CA . TYR A 1 88 ? -7.708 -2.673 -3.198 1.00 94.94 88 TYR A CA 1
ATOM 680 C C . TYR A 1 88 ? -6.842 -3.938 -3.332 1.00 94.94 88 TYR A C 1
ATOM 682 O O . TYR A 1 88 ? -5.909 -4.124 -2.548 1.00 94.94 88 TYR A O 1
ATOM 690 N N . PRO A 1 89 ? -7.086 -4.812 -4.326 1.00 93.00 89 PRO A N 1
ATOM 691 C CA . PRO A 1 89 ? -6.486 -6.146 -4.358 1.00 93.00 89 PRO A CA 1
ATOM 692 C C . PRO A 1 89 ? -4.957 -6.135 -4.481 1.00 93.00 89 PRO A C 1
ATOM 694 O O . PRO A 1 89 ? -4.298 -6.991 -3.896 1.00 93.00 89 PRO A O 1
ATOM 697 N N . LEU A 1 90 ? -4.354 -5.158 -5.173 1.00 94.00 90 LEU A N 1
ATOM 698 C CA . LEU A 1 90 ? -2.887 -5.114 -5.290 1.00 94.00 90 LEU A CA 1
ATOM 699 C C . LEU A 1 90 ? -2.195 -4.739 -3.974 1.00 94.00 90 LEU A C 1
ATOM 701 O O . LEU A 1 90 ? -1.030 -5.077 -3.786 1.00 94.00 90 LEU A O 1
ATOM 705 N N . HIS A 1 91 ? -2.891 -4.084 -3.038 1.00 92.19 91 HIS A N 1
ATOM 706 C CA . HIS A 1 91 ? -2.353 -3.848 -1.693 1.00 92.19 91 HIS A CA 1
ATOM 707 C C . HIS A 1 91 ? -2.134 -5.184 -0.980 1.00 92.19 91 HIS A C 1
ATOM 709 O O . HIS A 1 91 ? -1.106 -5.372 -0.333 1.00 92.19 91 HIS A O 1
ATOM 715 N N . TRP A 1 92 ? -3.035 -6.152 -1.154 1.00 94.62 92 TRP A N 1
ATOM 716 C CA . TRP A 1 92 ? -3.009 -7.413 -0.409 1.00 94.62 92 TRP A CA 1
ATOM 717 C C . TRP A 1 92 ? -1.726 -8.217 -0.644 1.00 94.62 92 TRP A C 1
ATOM 719 O O . TRP A 1 92 ? -1.241 -8.872 0.277 1.00 94.62 92 TRP A O 1
ATOM 729 N N . LEU A 1 93 ? -1.109 -8.063 -1.821 1.00 96.25 93 LEU A N 1
ATOM 730 C CA . LEU A 1 93 ? 0.196 -8.638 -2.169 1.00 96.25 93 LEU A CA 1
ATOM 731 C C . LEU A 1 93 ? 1.314 -8.242 -1.188 1.00 96.25 93 LEU A C 1
ATOM 733 O O . LEU A 1 93 ? 2.300 -8.960 -1.041 1.00 96.25 93 LEU A O 1
ATOM 737 N N . PHE A 1 94 ? 1.167 -7.103 -0.508 1.00 96.00 94 PHE A N 1
ATOM 738 C CA . PHE A 1 94 ? 2.201 -6.477 0.315 1.00 96.00 94 PHE A CA 1
ATOM 739 C C . PHE A 1 94 ? 1.803 -6.309 1.787 1.00 96.00 94 PHE A C 1
ATOM 741 O O . PHE A 1 94 ? 2.477 -5.583 2.521 1.00 96.00 94 PHE A O 1
ATOM 748 N N . VAL A 1 95 ? 0.728 -6.961 2.241 1.00 96.25 95 VAL A N 1
ATOM 749 C CA . VAL A 1 95 ? 0.240 -6.887 3.636 1.00 96.25 95 VAL A CA 1
ATOM 750 C C . VAL A 1 95 ? 1.251 -7.451 4.639 1.00 96.25 95 VAL A C 1
ATOM 752 O O . VAL A 1 95 ? 1.351 -6.965 5.764 1.00 96.25 95 VAL A O 1
ATOM 755 N N . GLY A 1 96 ? 2.046 -8.441 4.223 1.00 96.00 96 GLY A N 1
ATOM 756 C CA . GLY A 1 96 ? 3.110 -9.025 5.044 1.00 96.00 96 GLY A CA 1
ATOM 757 C C . GLY A 1 96 ? 4.314 -8.104 5.277 1.00 96.00 96 GLY A C 1
ATOM 758 O O . GLY A 1 96 ? 5.133 -8.384 6.151 1.00 96.00 96 GLY A O 1
ATOM 759 N N . LEU A 1 97 ? 4.440 -7.010 4.519 1.00 95.25 97 LEU A N 1
ATOM 760 C CA . LEU A 1 97 ? 5.584 -6.105 4.602 1.00 95.25 97 LEU A CA 1
ATOM 761 C C . LEU A 1 97 ? 5.367 -4.996 5.648 1.00 95.25 97 LEU A C 1
ATOM 763 O O . LEU A 1 97 ? 4.236 -4.536 5.841 1.00 95.25 97 LEU A O 1
ATOM 767 N N . PRO A 1 98 ? 6.452 -4.482 6.266 1.00 94.25 98 PRO A N 1
ATOM 768 C CA . PRO A 1 98 ? 6.407 -3.227 7.014 1.00 94.25 98 PRO A CA 1
ATOM 769 C C . PRO A 1 98 ? 5.827 -2.098 6.156 1.00 94.25 98 PRO A C 1
ATOM 771 O O . PRO A 1 98 ? 6.096 -2.044 4.954 1.00 94.25 98 PRO A O 1
ATOM 774 N N . ALA A 1 99 ? 5.078 -1.176 6.761 1.00 94.44 99 ALA A N 1
ATOM 775 C CA . ALA A 1 99 ? 4.285 -0.174 6.044 1.00 94.44 99 ALA A CA 1
ATOM 776 C C . ALA A 1 99 ? 5.055 0.597 4.959 1.00 94.44 99 ALA A C 1
ATOM 778 O O . ALA A 1 99 ? 4.587 0.693 3.826 1.00 94.44 99 ALA A O 1
ATOM 779 N N . GLY A 1 100 ? 6.269 1.068 5.258 1.00 93.75 100 GLY A N 1
ATOM 780 C CA . GLY A 1 100 ? 7.095 1.777 4.276 1.00 93.75 100 GLY A CA 1
ATOM 781 C C . GLY A 1 100 ? 7.496 0.916 3.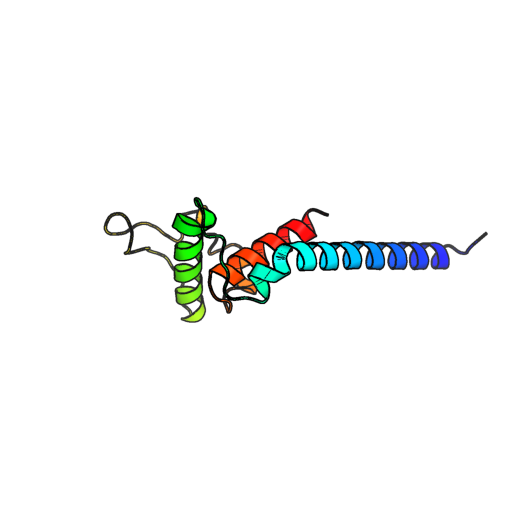073 1.00 93.75 100 GLY A C 1
ATOM 782 O O . GLY A 1 100 ? 7.416 1.375 1.935 1.00 93.75 100 GLY A O 1
ATOM 783 N N . LYS A 1 101 ? 7.844 -0.359 3.300 1.00 95.06 101 LYS A N 1
ATOM 784 C CA . LYS A 1 101 ? 8.146 -1.317 2.222 1.00 95.06 101 LYS A CA 1
ATOM 785 C C . LYS A 1 101 ? 6.892 -1.693 1.442 1.00 95.06 101 LYS A C 1
ATOM 787 O O . LYS A 1 101 ? 6.952 -1.816 0.227 1.00 95.06 101 LYS A O 1
ATOM 792 N N . SER A 1 102 ? 5.759 -1.829 2.128 1.00 95.31 102 SER A N 1
ATOM 793 C CA . SER A 1 102 ? 4.453 -2.082 1.516 1.00 95.31 102 SER A CA 1
ATOM 794 C C . SER A 1 102 ? 4.052 -0.946 0.564 1.00 95.31 102 SER A C 1
ATOM 796 O O . SER A 1 102 ? 3.651 -1.195 -0.572 1.00 95.31 102 SER A O 1
ATOM 798 N N . LEU A 1 103 ? 4.248 0.312 0.978 1.00 94.50 103 LEU A N 1
ATOM 799 C CA . LEU A 1 103 ? 4.040 1.490 0.129 1.00 94.50 103 LEU A CA 1
ATOM 800 C C . LEU A 1 103 ? 5.018 1.540 -1.047 1.00 94.50 103 LEU A C 1
ATOM 802 O O . LEU A 1 103 ? 4.585 1.754 -2.175 1.00 94.50 103 LEU A O 1
ATOM 806 N N . ALA A 1 104 ? 6.311 1.309 -0.810 1.00 94.69 104 ALA A N 1
ATOM 807 C CA . ALA A 1 104 ? 7.321 1.314 -1.866 1.00 94.69 104 ALA A CA 1
ATOM 808 C C . ALA A 1 104 ? 7.085 0.211 -2.909 1.00 94.69 104 ALA A C 1
ATOM 810 O O . ALA A 1 104 ? 7.178 0.473 -4.104 1.00 94.69 104 ALA A O 1
ATOM 811 N N . ALA A 1 105 ? 6.731 -1.000 -2.472 1.00 94.94 105 ALA A N 1
ATOM 812 C CA . ALA A 1 105 ? 6.405 -2.113 -3.358 1.00 94.94 105 ALA A CA 1
ATOM 813 C C . ALA A 1 105 ? 5.136 -1.830 -4.170 1.00 94.94 105 ALA A C 1
ATOM 815 O O . ALA A 1 105 ? 5.120 -2.048 -5.378 1.00 94.94 105 ALA A O 1
ATOM 816 N N . SER A 1 106 ? 4.108 -1.259 -3.532 1.00 94.94 106 SER A N 1
ATOM 817 C CA . SER A 1 106 ? 2.907 -0.796 -4.227 1.00 94.94 106 SER A CA 1
ATOM 818 C C . SER A 1 106 ? 3.249 0.262 -5.277 1.00 94.94 106 SER A C 1
ATOM 820 O O . SER A 1 106 ? 2.848 0.117 -6.426 1.00 94.94 106 SER A O 1
ATOM 822 N N . ALA A 1 107 ? 4.005 1.303 -4.922 1.00 93.69 107 ALA A N 1
ATOM 823 C CA . ALA A 1 107 ? 4.392 2.362 -5.853 1.00 93.69 107 ALA A CA 1
ATOM 824 C C . ALA A 1 107 ? 5.221 1.819 -7.028 1.00 93.69 107 ALA A C 1
ATOM 826 O O . ALA A 1 107 ? 4.931 2.136 -8.179 1.00 93.69 107 ALA A O 1
ATOM 827 N N . GLY A 1 108 ? 6.194 0.947 -6.749 1.00 94.62 108 GLY A N 1
ATOM 828 C CA . GLY A 1 108 ? 7.001 0.293 -7.775 1.00 94.62 108 GLY A CA 1
ATOM 829 C C . GLY A 1 108 ? 6.165 -0.572 -8.719 1.00 94.62 108 GLY A C 1
ATOM 830 O O . GLY A 1 108 ? 6.336 -0.487 -9.931 1.00 94.62 108 GLY A O 1
ATOM 831 N N . LEU A 1 109 ? 5.209 -1.343 -8.189 1.00 95.06 109 LEU A N 1
ATOM 832 C CA . LEU A 1 109 ? 4.290 -2.139 -9.005 1.00 95.06 109 LEU A CA 1
ATOM 833 C C . LEU A 1 109 ? 3.458 -1.256 -9.945 1.00 95.06 109 LEU A C 1
ATOM 835 O O . LEU A 1 109 ? 3.327 -1.583 -11.118 1.00 95.06 109 LEU A O 1
ATOM 839 N N . HIS A 1 110 ? 2.924 -0.133 -9.461 1.00 94.19 110 HIS A N 1
ATOM 840 C CA . HIS A 1 110 ? 2.137 0.770 -10.308 1.00 94.19 110 HIS A CA 1
ATOM 841 C C . HIS A 1 110 ? 2.998 1.453 -11.366 1.00 94.19 110 HIS A C 1
ATOM 843 O O . HIS A 1 110 ? 2.553 1.585 -12.500 1.00 94.19 110 HIS A O 1
ATOM 849 N N . LEU A 1 111 ? 4.228 1.847 -11.018 1.00 93.81 111 LEU A N 1
ATOM 850 C CA . LEU A 1 111 ? 5.158 2.416 -11.989 1.00 93.81 111 LEU A CA 1
ATOM 851 C C . LEU A 1 111 ? 5.488 1.404 -13.090 1.00 93.81 111 LEU A C 1
ATOM 853 O O . LEU A 1 111 ? 5.476 1.757 -14.260 1.00 93.81 111 LEU A O 1
ATOM 857 N N . TRP A 1 112 ? 5.708 0.138 -12.730 1.00 93.69 112 TRP A N 1
ATOM 858 C CA . TRP A 1 112 ? 5.933 -0.922 -13.711 1.00 93.69 112 TRP A CA 1
ATOM 859 C C . TRP A 1 112 ? 4.716 -1.156 -14.617 1.00 93.69 112 TRP A C 1
ATOM 861 O O . TRP A 1 112 ? 4.868 -1.325 -15.822 1.00 93.69 112 TRP A O 1
ATOM 871 N N . LEU A 1 113 ? 3.505 -1.144 -14.049 1.00 93.06 113 LEU A N 1
ATOM 872 C CA . LEU A 1 113 ? 2.260 -1.295 -14.809 1.00 93.06 113 LEU A CA 1
ATOM 873 C C . LEU A 1 113 ? 1.962 -0.093 -15.719 1.00 93.06 113 LEU A C 1
ATOM 875 O O . LEU A 1 113 ? 1.217 -0.247 -16.684 1.00 93.06 113 LEU A O 1
ATOM 879 N N . ALA A 1 114 ? 2.511 1.086 -15.411 1.00 91.88 114 ALA A N 1
ATOM 880 C CA . ALA A 1 114 ? 2.343 2.293 -16.215 1.00 91.88 114 ALA A CA 1
ATOM 881 C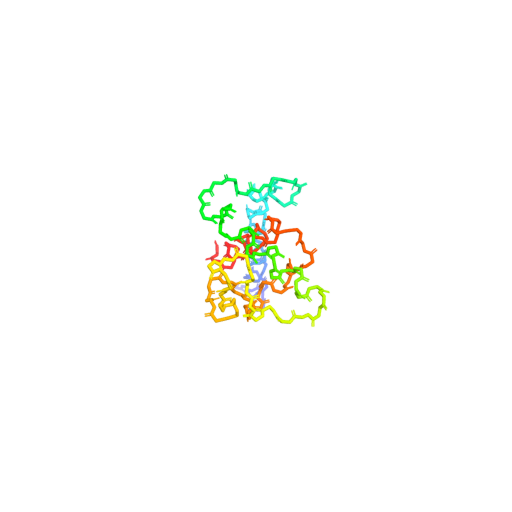 C . ALA A 1 114 ? 3.176 2.278 -17.511 1.00 91.88 114 ALA A C 1
ATOM 883 O O . ALA A 1 114 ? 2.763 2.924 -18.476 1.00 91.88 114 ALA A O 1
ATOM 884 N N . GLY A 1 115 ? 4.273 1.506 -17.552 1.00 76.94 115 GLY A N 1
ATOM 885 C CA . GLY A 1 115 ? 5.031 1.200 -18.772 1.00 76.94 115 GLY A CA 1
ATOM 886 C C . GLY A 1 115 ? 6.441 1.758 -18.853 1.00 76.94 115 GLY A C 1
ATOM 887 O O . GLY A 1 115 ? 6.800 2.701 -18.116 1.00 76.94 115 GLY A O 1
#

pLDDT: mean 91.52, std 7.93, range [57.38, 97.69]

Secondary structure (DSSP, 8-state):
---HHHHHHHHHHHHHHHHHHHHHHHHHHHHHHHHSS----SHHIIIIIHHHHHHHHHHHHTT----EETTSTT-EESTT-GGG-TT-HHHHTTTTS-HHHHHHHHHHHHHHHH-

Sequence (115 aa):
MAEPRERTRAARAGGVLVAGALVLAVLLVFWRLLLTNRVLATGDAFAYFTPYRDFANQALRSGKLPLWNPFLFLGSPFLANPQSAVLYPLHWLFVGLPAGKSLAASAGLHLWLAG

Foldseek 3Di:
DDDPVVVVVVVVVVVVVVLVVLLVVLCVVLVCQQVHVDAPCDDCSNPPQQVLLQVLLVQVVVVHHCQWDCPPPNIDGSVPDVSSCSVPVLLVVQSPDRSRNSVSVSVSVVSSVVD

Mean predicted aligned error: 5.62 Å

Radius of gyration: 18.99 Å; Cα contacts (8 Å, |Δi|>4): 100; chains: 1; bounding box: 32×33×65 Å

Solvent-accessible surface area (backbone atoms only — not comparable to full-atom values): 6527 Å² total; per-residue (Å²): 134,85,54,75,67,56,56,54,50,53,52,51,53,53,51,52,51,52,53,50,51,41,51,50,51,37,46,71,72,42,40,62,32,66,77,43,98,45,56,65,84,56,67,57,56,33,77,46,48,29,58,45,40,35,54,46,24,54,29,50,73,68,76,38,82,57,52,66,35,72,89,44,88,91,41,40,66,33,59,79,33,75,90,59,41,82,88,39,72,75,54,62,81,32,38,91,43,61,30,46,38,25,50,45,52,48,52,38,51,51,51,48,73,73,104